Protein AF-A0A942MII8-F1 (afdb_monomer_lite)

pLDDT: mean 78.8, std 10.29, range [51.44, 93.5]

Radius of gyration: 21.47 Å; chains: 1; bounding box: 45×38×52 Å

Secondary structure (DSSP, 8-state):
-HHHHHHHHHHHHT---EETTEEPP--HHHHHHHHHHHHHHH-TT---------S-THHHHHHHHHHHHHHHHH----HHHHHHTPPTT-EEEETTEEEEEEEE-TTSPEEEEETTTEEEEE-GGGGGGEEE--SS----SS--

Sequence (144 aa):
MQSKIELLMKAFDNGCLIFKGQKMLDSNILRSNVTFFSELIVNESISRGIILHAGSKVVFFIATLLSAYSCLVQDTGTNKDLIKNLNVGDLVVYGKSRGVFEGLDEQGRAIIKQGGTLNCYVPHTAFYKITPYHGKATTLDGRG

Structure (mmCIF, N/CA/C/O backbone):
data_AF-A0A942MII8-F1
#
_entry.id   AF-A0A942MII8-F1
#
loop_
_atom_site.group_PDB
_atom_site.id
_atom_site.type_symbol
_atom_site.label_atom_id
_atom_site.label_alt_id
_atom_site.label_comp_id
_atom_site.label_asym_id
_atom_site.label_entity_id
_atom_site.label_seq_id
_atom_site.pdbx_PDB_ins_code
_atom_site.Cartn_x
_atom_site.Cartn_y
_atom_site.Cartn_z
_atom_site.occupancy
_atom_site.B_iso_or_equiv
_atom_site.auth_seq_id
_atom_site.auth_comp_id
_atom_site.auth_asym_id
_atom_site.auth_atom_id
_atom_site.pdbx_PDB_model_num
ATOM 1 N N . MET A 1 1 ? 10.087 16.491 -5.462 1.00 56.91 1 MET A N 1
ATOM 2 C CA . MET A 1 1 ? 9.925 15.730 -6.721 1.00 56.91 1 MET A CA 1
ATOM 3 C C . MET A 1 1 ? 11.188 14.942 -7.069 1.00 56.91 1 MET A C 1
ATOM 5 O O . MET A 1 1 ? 11.108 13.725 -7.151 1.00 56.91 1 MET A O 1
ATOM 9 N N . GLN A 1 2 ? 12.356 15.596 -7.129 1.00 61.12 2 GLN A N 1
ATOM 10 C CA . GLN A 1 2 ? 13.670 14.967 -7.374 1.00 61.12 2 GLN A CA 1
ATOM 11 C C . GLN A 1 2 ? 13.990 13.798 -6.418 1.00 61.12 2 GLN A C 1
ATOM 13 O O . GLN A 1 2 ? 14.354 12.717 -6.863 1.00 61.12 2 GLN A O 1
ATOM 18 N N . SER A 1 3 ? 13.674 13.955 -5.128 1.00 78.88 3 SER A N 1
ATOM 19 C CA . SER A 1 3 ? 13.844 12.903 -4.110 1.00 78.88 3 SER A CA 1
ATOM 20 C C . SER A 1 3 ? 13.069 11.596 -4.388 1.00 78.88 3 SER A C 1
ATOM 22 O O . SER A 1 3 ? 13.535 10.524 -4.009 1.00 78.88 3 SER A O 1
ATOM 24 N N . LYS A 1 4 ? 11.911 11.638 -5.067 1.00 80.31 4 LYS A N 1
ATOM 25 C CA . LYS A 1 4 ? 11.126 10.423 -5.377 1.00 80.31 4 LYS A CA 1
ATOM 26 C C . LYS A 1 4 ? 11.719 9.645 -6.554 1.00 80.31 4 LYS A C 1
ATOM 28 O O . LYS A 1 4 ? 11.744 8.419 -6.526 1.00 80.31 4 LYS A O 1
ATOM 33 N N . ILE A 1 5 ? 12.226 10.361 -7.558 1.00 83.38 5 ILE A N 1
ATOM 34 C CA . ILE A 1 5 ? 12.939 9.767 -8.697 1.00 83.38 5 ILE A CA 1
ATOM 35 C C . ILE A 1 5 ? 14.218 9.087 -8.199 1.00 83.38 5 ILE A C 1
ATOM 37 O O . ILE A 1 5 ? 14.485 7.945 -8.558 1.00 83.38 5 ILE A O 1
ATOM 41 N N . GLU A 1 6 ? 14.961 9.738 -7.302 1.00 85.31 6 GLU A N 1
ATOM 42 C CA . GLU A 1 6 ? 16.151 9.157 -6.669 1.00 85.31 6 GLU A CA 1
ATOM 43 C C . GLU A 1 6 ? 15.836 7.880 -5.877 1.00 85.31 6 GLU A C 1
ATOM 45 O O . GLU A 1 6 ? 16.597 6.917 -5.942 1.00 85.31 6 GLU A O 1
ATOM 50 N N . LEU A 1 7 ? 14.702 7.830 -5.170 1.00 84.50 7 LEU A N 1
ATOM 51 C CA . LEU A 1 7 ? 14.260 6.624 -4.462 1.00 84.50 7 LEU A CA 1
ATOM 52 C C . LEU A 1 7 ? 13.946 5.466 -5.417 1.00 84.50 7 LEU A C 1
ATOM 54 O O . LEU A 1 7 ? 14.370 4.341 -5.156 1.00 84.50 7 LEU A O 1
ATOM 58 N N . LEU A 1 8 ? 13.251 5.731 -6.528 1.00 83.25 8 LEU A N 1
ATOM 59 C CA . LEU A 1 8 ? 12.964 4.718 -7.551 1.00 83.25 8 LEU A CA 1
ATOM 60 C C . LEU A 1 8 ? 14.246 4.217 -8.227 1.00 83.25 8 LEU A C 1
ATOM 62 O O . LEU A 1 8 ? 14.431 3.010 -8.381 1.00 83.25 8 LEU A O 1
ATOM 66 N N . MET A 1 9 ? 15.167 5.128 -8.545 1.00 84.06 9 MET A N 1
ATOM 67 C CA . MET A 1 9 ? 16.487 4.787 -9.076 1.00 84.06 9 MET A CA 1
ATOM 68 C C . MET A 1 9 ? 17.288 3.925 -8.098 1.00 84.06 9 MET A C 1
ATOM 70 O O . MET A 1 9 ? 17.837 2.900 -8.484 1.00 84.06 9 MET A O 1
ATOM 74 N N . LYS A 1 10 ? 17.305 4.286 -6.811 1.00 84.81 10 LYS A N 1
ATOM 75 C CA . LYS A 1 10 ? 18.005 3.520 -5.774 1.00 84.81 10 LYS A CA 1
ATOM 76 C C . LYS A 1 10 ? 17.391 2.134 -5.562 1.00 84.81 10 LYS A C 1
ATOM 78 O O . LYS A 1 10 ? 18.118 1.176 -5.315 1.00 84.81 10 LYS A O 1
ATOM 83 N N . ALA A 1 11 ? 16.066 2.010 -5.653 1.00 79.75 11 ALA A N 1
ATOM 84 C CA . ALA A 1 11 ? 15.389 0.716 -5.595 1.00 79.75 11 ALA A CA 1
ATOM 85 C C . ALA A 1 11 ? 15.786 -0.181 -6.777 1.00 79.75 11 ALA A C 1
ATOM 87 O O . ALA A 1 11 ? 16.035 -1.369 -6.577 1.00 79.75 11 ALA A O 1
ATOM 88 N N . PHE A 1 12 ? 15.905 0.391 -7.979 1.00 81.56 12 PHE A N 1
ATOM 89 C CA . PHE A 1 12 ? 16.411 -0.320 -9.151 1.00 81.56 12 PHE A CA 1
ATOM 90 C C . PHE A 1 12 ? 17.878 -0.742 -8.984 1.00 81.56 12 PHE A C 1
ATOM 92 O O . PHE A 1 12 ? 18.198 -1.903 -9.224 1.00 81.56 12 PHE A O 1
ATOM 99 N N . ASP A 1 13 ? 18.741 0.157 -8.504 1.00 82.00 13 ASP A N 1
ATOM 100 C CA . ASP A 1 13 ? 20.180 -0.093 -8.323 1.00 82.00 13 ASP A CA 1
ATOM 101 C C . ASP A 1 13 ? 20.477 -1.175 -7.273 1.00 82.00 13 ASP A C 1
ATOM 103 O O . ASP A 1 13 ? 21.438 -1.932 -7.398 1.00 82.00 13 ASP A O 1
ATOM 107 N N . ASN A 1 14 ? 19.629 -1.287 -6.248 1.00 80.88 14 ASN A N 1
ATOM 108 C CA . ASN A 1 14 ? 19.710 -2.363 -5.258 1.00 80.88 14 ASN A CA 1
ATOM 109 C C . ASN A 1 14 ? 19.131 -3.695 -5.770 1.00 80.88 14 ASN A C 1
ATOM 111 O O . ASN A 1 14 ? 19.250 -4.723 -5.100 1.00 80.88 14 ASN A O 1
ATOM 115 N N . GLY A 1 15 ? 18.461 -3.675 -6.921 1.00 76.38 15 GLY A N 1
ATOM 116 C CA . GLY A 1 15 ? 17.845 -4.828 -7.552 1.00 76.38 15 GLY A CA 1
ATOM 117 C C . GLY A 1 15 ? 18.759 -5.519 -8.563 1.00 76.38 15 GLY A C 1
ATOM 118 O O . GLY A 1 15 ? 19.815 -5.040 -8.962 1.00 76.38 15 GLY A O 1
ATOM 119 N N . CYS A 1 16 ? 18.331 -6.695 -9.010 1.00 76.62 16 CYS A N 1
ATOM 120 C CA . CYS A 1 16 ? 18.967 -7.421 -10.100 1.00 76.62 16 CYS A CA 1
ATOM 121 C C . CYS A 1 16 ? 17.874 -7.973 -11.009 1.00 76.62 16 CYS A C 1
ATOM 123 O O . CYS A 1 16 ? 16.991 -8.697 -10.547 1.00 76.62 16 CYS A O 1
ATOM 125 N N . LEU A 1 17 ? 17.931 -7.647 -12.301 1.00 74.19 17 LEU A N 1
ATOM 126 C CA . LEU A 1 17 ? 16.969 -8.163 -13.265 1.00 74.19 17 LEU A CA 1
ATOM 127 C C . LEU A 1 17 ? 17.471 -9.492 -13.835 1.00 74.19 17 LEU A C 1
ATOM 129 O O . LEU A 1 17 ? 18.501 -9.553 -14.507 1.00 74.19 17 LEU A O 1
ATOM 133 N N . ILE A 1 18 ? 16.733 -10.565 -13.556 1.00 78.56 18 ILE A N 1
ATOM 134 C CA . ILE A 1 18 ? 17.018 -11.909 -14.062 1.00 78.56 18 ILE A CA 1
ATOM 135 C C . ILE A 1 18 ? 15.984 -12.237 -15.135 1.00 78.56 18 ILE A C 1
ATOM 137 O O . ILE A 1 18 ? 14.787 -12.291 -14.859 1.00 78.56 18 ILE A O 1
ATOM 141 N N . PHE A 1 19 ? 16.438 -12.487 -16.361 1.00 74.75 19 PHE A N 1
ATOM 142 C CA . PHE A 1 19 ? 15.579 -12.891 -17.468 1.00 74.75 19 PHE A CA 1
ATOM 143 C C . PHE A 1 19 ? 16.044 -14.236 -18.022 1.00 74.75 19 PHE A C 1
ATOM 145 O O . PHE A 1 19 ? 17.210 -14.408 -18.365 1.00 74.75 19 PHE A O 1
ATOM 152 N N . LYS A 1 20 ? 15.128 -15.213 -18.084 1.00 80.81 20 LYS A N 1
ATOM 153 C CA . LYS A 1 20 ? 15.418 -16.597 -18.514 1.00 80.81 20 LYS A CA 1
ATOM 154 C C . LYS A 1 20 ? 16.619 -17.229 -17.782 1.00 80.81 20 LYS A C 1
ATOM 156 O O . LYS A 1 20 ? 17.446 -17.896 -18.393 1.00 80.81 20 LYS A O 1
ATOM 161 N N . GLY A 1 21 ? 16.722 -16.995 -16.473 1.00 81.38 21 GLY A N 1
ATOM 162 C CA . GLY A 1 21 ? 17.797 -17.540 -15.634 1.00 81.38 21 GLY A CA 1
ATOM 163 C C . GLY A 1 21 ? 19.148 -16.833 -15.777 1.00 81.38 21 GLY A C 1
ATOM 164 O O . GLY A 1 21 ? 20.096 -17.211 -15.098 1.00 81.38 21 GLY A O 1
ATOM 165 N N . GLN A 1 22 ? 19.246 -15.795 -16.610 1.00 78.94 22 GLN A N 1
ATOM 166 C CA . GLN A 1 22 ? 20.459 -14.998 -16.756 1.00 78.94 22 GLN A CA 1
ATOM 167 C C . GLN A 1 22 ? 20.269 -13.617 -16.140 1.00 78.94 22 GLN A C 1
ATOM 169 O O . GLN A 1 22 ? 19.260 -12.948 -16.373 1.00 78.94 22 GLN A O 1
ATOM 174 N N . LYS A 1 23 ? 21.261 -13.178 -15.361 1.00 79.06 23 LYS A N 1
ATOM 175 C CA . LYS A 1 23 ? 21.346 -11.789 -14.913 1.00 79.06 23 LYS A CA 1
ATOM 176 C C . LYS A 1 23 ? 21.544 -10.911 -16.142 1.00 79.06 23 LYS A C 1
ATOM 178 O O . LYS A 1 23 ? 22.518 -11.083 -16.874 1.00 79.06 23 LYS A O 1
ATOM 183 N N . MET A 1 24 ? 20.636 -9.969 -16.359 1.00 72.12 24 MET A N 1
ATOM 184 C CA . MET A 1 24 ? 20.865 -8.935 -17.353 1.00 72.12 24 MET A CA 1
ATOM 185 C C . MET A 1 24 ? 21.989 -8.038 -16.841 1.00 72.12 24 MET A C 1
ATOM 187 O O . MET A 1 24 ? 21.900 -7.473 -15.751 1.00 72.12 24 MET A O 1
ATOM 191 N N . LEU A 1 25 ? 23.078 -7.971 -17.607 1.00 60.75 25 LEU A N 1
ATOM 192 C CA . LEU A 1 25 ? 24.160 -7.034 -17.343 1.00 60.75 25 LEU A CA 1
ATOM 193 C C . LEU A 1 25 ? 23.611 -5.616 -17.480 1.00 60.75 25 LEU A C 1
ATOM 195 O O . LEU A 1 25 ? 22.816 -5.338 -18.382 1.00 60.75 25 LEU A O 1
ATOM 199 N N . ASP A 1 26 ? 24.020 -4.772 -16.539 1.00 65.12 26 ASP A N 1
ATOM 200 C CA . ASP A 1 26 ? 23.599 -3.390 -16.346 1.00 65.12 26 ASP A CA 1
ATOM 201 C C . ASP A 1 26 ? 23.926 -2.560 -17.595 1.00 65.12 26 ASP A C 1
ATOM 203 O O . ASP A 1 26 ? 24.986 -1.956 -17.737 1.00 65.12 26 ASP A O 1
ATOM 207 N N . SER A 1 27 ? 23.061 -2.655 -18.601 1.00 65.62 27 SER A N 1
ATOM 208 C CA . SER A 1 27 ? 23.227 -1.910 -19.837 1.00 65.62 27 SER A CA 1
ATOM 209 C C . SER A 1 27 ? 22.741 -0.492 -19.584 1.00 65.62 27 SER A C 1
ATOM 211 O O . SER A 1 27 ? 21.648 -0.294 -19.054 1.00 65.62 27 SER A O 1
ATOM 213 N N . ASN A 1 28 ? 23.517 0.502 -20.017 1.00 71.31 28 ASN A N 1
ATOM 214 C CA . ASN A 1 28 ? 23.120 1.915 -19.981 1.00 71.31 28 ASN A CA 1
ATOM 215 C C . ASN A 1 28 ? 21.694 2.134 -20.524 1.00 71.31 28 ASN A C 1
ATOM 217 O O . ASN A 1 28 ? 20.977 3.007 -20.054 1.00 71.31 28 ASN A O 1
ATOM 221 N N . ILE A 1 29 ? 21.252 1.277 -21.452 1.00 71.62 29 ILE A N 1
ATOM 222 C CA . ILE A 1 29 ? 19.890 1.231 -21.990 1.00 71.62 29 ILE A CA 1
ATOM 223 C C . ILE A 1 29 ? 18.847 0.978 -20.890 1.00 71.62 29 ILE A C 1
ATOM 225 O O . ILE A 1 29 ? 17.839 1.681 -20.846 1.00 71.62 29 ILE A O 1
ATOM 229 N N . LEU A 1 30 ? 19.058 0.003 -20.000 1.00 76.38 30 LEU A N 1
ATOM 230 C CA . LEU A 1 30 ? 18.143 -0.277 -18.886 1.00 76.38 30 LEU A CA 1
ATOM 231 C C . LEU A 1 30 ? 18.044 0.934 -17.964 1.00 76.38 30 LEU A C 1
ATOM 233 O O . LEU A 1 30 ? 16.938 1.383 -17.673 1.00 76.38 30 LEU A O 1
ATOM 237 N N . ARG A 1 31 ? 19.189 1.509 -17.585 1.00 80.81 31 ARG A N 1
ATOM 238 C CA . ARG A 1 31 ? 19.244 2.699 -16.733 1.00 80.81 31 ARG A CA 1
ATOM 239 C C . ARG A 1 31 ? 18.521 3.890 -17.370 1.00 80.81 31 ARG A C 1
ATOM 241 O O . ARG A 1 31 ? 17.692 4.501 -16.706 1.00 80.81 31 ARG A O 1
ATOM 248 N N . SER A 1 32 ? 18.736 4.166 -18.659 1.00 80.50 32 SER A N 1
ATOM 249 C CA . SER A 1 32 ? 18.012 5.225 -19.380 1.00 80.50 32 SER A CA 1
ATOM 250 C C . SER A 1 32 ? 16.499 4.994 -19.410 1.00 80.50 32 SER A C 1
ATOM 252 O O . SER A 1 32 ? 15.735 5.942 -19.239 1.00 80.50 32 SER A O 1
ATOM 254 N N . ASN A 1 33 ? 16.050 3.745 -19.581 1.00 80.69 33 ASN A N 1
ATOM 255 C CA . ASN A 1 33 ? 14.624 3.417 -19.516 1.00 80.69 33 ASN A CA 1
ATOM 256 C C . ASN A 1 33 ? 14.064 3.650 -18.107 1.00 80.69 33 ASN A C 1
ATOM 258 O O . ASN A 1 33 ? 13.002 4.246 -17.967 1.00 80.69 33 ASN A O 1
ATOM 262 N N . VAL A 1 34 ? 14.773 3.225 -17.060 1.00 83.00 34 VAL A N 1
ATOM 263 C CA . VAL A 1 34 ? 14.344 3.411 -15.664 1.00 83.00 34 VAL A CA 1
ATOM 264 C C . VAL A 1 34 ? 14.227 4.889 -15.308 1.00 83.00 34 VAL A C 1
ATOM 266 O O . VAL A 1 34 ? 13.230 5.282 -14.702 1.00 83.00 34 VAL A O 1
ATOM 269 N N . THR A 1 35 ? 15.196 5.715 -15.711 1.00 86.31 35 THR A N 1
ATOM 270 C CA . THR A 1 35 ? 15.130 7.171 -15.522 1.00 86.31 35 THR A CA 1
ATOM 271 C C . THR A 1 35 ? 13.901 7.751 -16.217 1.00 86.31 35 THR A C 1
ATOM 273 O O . THR A 1 35 ? 13.100 8.414 -15.563 1.00 86.31 35 THR A O 1
ATOM 276 N N . PHE A 1 36 ? 13.688 7.415 -17.494 1.00 84.44 36 PHE A N 1
ATOM 277 C CA . PHE A 1 36 ? 12.524 7.870 -18.255 1.00 84.44 36 PHE A CA 1
ATOM 278 C C . PHE A 1 36 ? 11.194 7.469 -17.597 1.00 84.44 36 PHE A C 1
ATOM 280 O O . PHE A 1 36 ? 10.307 8.303 -17.429 1.00 84.44 36 PHE A O 1
ATOM 287 N N . PHE A 1 37 ? 11.049 6.209 -17.173 1.00 84.06 37 PHE A N 1
ATOM 288 C CA . PHE A 1 37 ? 9.841 5.748 -16.482 1.00 84.06 37 PHE A CA 1
ATOM 289 C C . PHE A 1 37 ? 9.642 6.442 -15.138 1.00 84.06 37 PHE A C 1
ATOM 291 O O . PHE A 1 37 ? 8.517 6.794 -14.794 1.00 84.06 37 PHE A O 1
ATOM 298 N N . SER A 1 38 ? 10.717 6.658 -14.383 1.00 85.44 38 SER A N 1
ATOM 299 C CA . SER A 1 38 ? 10.646 7.334 -13.086 1.00 85.44 38 SER A CA 1
ATOM 300 C C . SER A 1 38 ? 10.191 8.784 -13.244 1.00 85.44 38 SER A C 1
ATOM 302 O O . SER A 1 38 ? 9.357 9.253 -12.474 1.00 85.44 38 SER A O 1
ATOM 304 N N . GLU A 1 39 ? 10.686 9.480 -14.268 1.00 85.94 39 GLU A N 1
ATOM 305 C CA . GLU A 1 39 ? 10.235 10.826 -14.622 1.00 85.94 39 GLU A CA 1
ATOM 306 C C . GLU A 1 39 ? 8.770 10.833 -15.061 1.00 85.94 39 GLU A C 1
ATOM 308 O O . GLU A 1 39 ? 8.001 11.645 -14.557 1.00 85.94 39 GLU A O 1
ATOM 313 N N . LEU A 1 40 ? 8.357 9.899 -15.925 1.00 83.88 40 LEU A N 1
ATOM 314 C CA . LEU A 1 40 ? 6.970 9.781 -16.384 1.00 83.88 40 LEU A CA 1
ATOM 315 C C . LEU A 1 40 ? 5.989 9.536 -15.224 1.00 83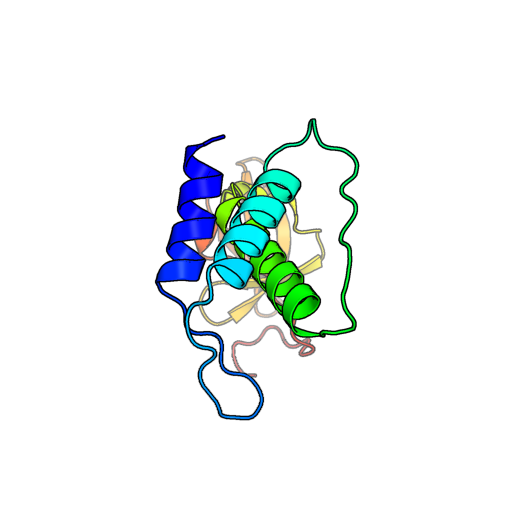.88 40 LEU A C 1
ATOM 317 O O . LEU A 1 40 ? 4.906 10.105 -15.201 1.00 83.88 40 LEU A O 1
ATOM 321 N N . ILE A 1 41 ? 6.365 8.690 -14.262 1.00 81.06 41 ILE A N 1
ATOM 322 C CA . ILE A 1 41 ? 5.515 8.321 -13.120 1.00 81.06 41 ILE A CA 1
ATOM 323 C C . ILE A 1 41 ? 5.415 9.454 -12.090 1.00 81.06 41 ILE A C 1
ATOM 325 O O . ILE A 1 41 ? 4.369 9.641 -11.474 1.00 81.06 41 ILE A O 1
ATOM 329 N N . VAL A 1 42 ? 6.512 10.171 -11.839 1.00 81.38 42 VAL A N 1
ATOM 330 C CA . VAL A 1 42 ? 6.571 11.190 -10.778 1.00 81.38 42 VAL A CA 1
ATOM 331 C C . VAL A 1 42 ? 6.103 12.561 -11.272 1.00 81.38 42 VAL A C 1
ATOM 333 O O . VAL A 1 42 ? 5.670 13.386 -10.467 1.00 81.38 42 VAL A O 1
ATOM 336 N N . ASN A 1 43 ? 6.222 12.837 -12.570 1.00 80.31 43 ASN A N 1
ATOM 337 C CA . ASN A 1 43 ? 5.969 14.154 -13.130 1.00 80.31 43 ASN A CA 1
ATOM 338 C C . ASN A 1 43 ? 4.553 14.258 -13.706 1.00 80.31 43 ASN A C 1
ATOM 340 O O . ASN A 1 43 ? 4.323 13.966 -14.875 1.00 80.31 43 ASN A O 1
ATOM 344 N N . GLU A 1 44 ? 3.616 14.755 -12.897 1.00 65.81 44 GLU A N 1
ATOM 345 C CA . GLU A 1 44 ? 2.204 14.939 -13.277 1.00 65.81 44 GLU A CA 1
ATOM 346 C C . GLU A 1 44 ? 2.010 15.850 -14.507 1.00 65.81 44 GLU A C 1
ATOM 348 O O . GLU A 1 44 ? 0.996 15.760 -15.199 1.00 65.81 44 GLU A O 1
ATOM 353 N N . SER A 1 45 ? 2.992 16.705 -14.824 1.00 66.12 45 SER A N 1
ATOM 354 C CA . SER A 1 45 ? 2.967 17.567 -16.016 1.00 66.12 45 SER A CA 1
ATOM 355 C C . SER A 1 45 ? 3.235 16.817 -17.330 1.00 66.12 45 SER A C 1
ATOM 357 O O . SER A 1 45 ? 2.847 17.285 -18.405 1.00 66.12 45 SER A O 1
ATOM 359 N N . ILE A 1 46 ? 3.856 15.633 -17.269 1.00 65.12 46 ILE A N 1
ATOM 360 C CA . ILE A 1 46 ? 4.145 14.797 -18.436 1.00 65.12 46 ILE A CA 1
ATOM 361 C C . ILE A 1 46 ? 2.953 13.861 -18.657 1.00 65.12 46 ILE A C 1
ATOM 363 O O . ILE A 1 46 ? 2.950 12.705 -18.253 1.00 65.12 46 ILE A O 1
ATOM 367 N N . SER A 1 47 ? 1.908 14.361 -19.323 1.00 55.69 47 SER A N 1
ATOM 368 C CA . SER A 1 47 ? 0.677 13.576 -19.528 1.00 55.69 47 SER A CA 1
ATOM 369 C C . SER A 1 47 ? 0.825 12.405 -20.513 1.00 55.69 47 SER A C 1
ATOM 371 O O . SER A 1 47 ? -0.053 11.543 -20.566 1.00 55.69 47 SER A O 1
ATOM 373 N N . ARG A 1 48 ? 1.883 12.378 -21.345 1.00 57.59 48 ARG A N 1
ATOM 374 C CA . ARG A 1 48 ? 2.075 11.379 -22.415 1.00 57.59 48 ARG A CA 1
ATOM 375 C C . ARG A 1 48 ? 3.560 11.134 -22.686 1.00 57.59 48 ARG A C 1
ATOM 377 O O . ARG A 1 48 ? 4.303 12.077 -22.939 1.00 57.59 48 ARG A O 1
ATOM 384 N N . GLY A 1 49 ? 3.960 9.864 -22.707 1.00 62.91 49 GLY A N 1
ATOM 385 C CA . GLY A 1 49 ? 5.283 9.412 -23.140 1.00 62.91 49 GLY A CA 1
ATOM 386 C C . GLY A 1 49 ? 5.157 8.381 -24.260 1.00 62.91 49 GLY A C 1
ATOM 387 O O . GLY A 1 49 ? 4.273 7.527 -24.216 1.00 62.91 49 GLY A O 1
ATOM 388 N N . ILE A 1 50 ? 6.021 8.460 -25.274 1.00 58.66 50 ILE A N 1
ATOM 389 C CA . ILE A 1 50 ? 6.093 7.461 -26.349 1.00 58.66 50 ILE A CA 1
ATOM 390 C C . ILE A 1 50 ? 7.245 6.516 -26.032 1.00 58.66 50 ILE A C 1
ATOM 392 O O . ILE A 1 50 ? 8.396 6.936 -25.944 1.00 58.66 50 ILE A O 1
ATOM 396 N N . ILE A 1 51 ? 6.933 5.231 -25.888 1.00 63.94 51 ILE A N 1
ATOM 397 C CA . ILE A 1 51 ? 7.927 4.179 -25.683 1.00 63.94 51 ILE A CA 1
ATOM 398 C C . ILE A 1 51 ? 8.124 3.469 -27.018 1.00 63.94 51 ILE A C 1
ATOM 400 O O . ILE A 1 51 ? 7.247 2.743 -27.487 1.00 63.94 51 ILE A O 1
ATOM 404 N N . LEU A 1 52 ? 9.284 3.671 -27.639 1.00 57.88 52 LEU A N 1
ATOM 405 C CA . LEU A 1 52 ? 9.654 2.969 -28.865 1.00 57.88 52 LEU A CA 1
ATOM 406 C C . LEU A 1 52 ? 10.169 1.570 -28.501 1.00 57.88 52 LEU A C 1
ATOM 408 O O . LEU A 1 52 ? 11.329 1.368 -28.151 1.00 57.88 52 LEU A O 1
ATOM 412 N N . HIS A 1 53 ? 9.263 0.595 -28.527 1.00 60.41 53 HIS A N 1
ATOM 413 C CA . HIS A 1 53 ? 9.543 -0.784 -28.144 1.00 60.41 53 HIS A CA 1
ATOM 414 C C . HIS A 1 53 ? 10.131 -1.577 -29.322 1.00 60.41 53 HIS A C 1
ATOM 416 O O . HIS A 1 53 ? 9.411 -1.976 -30.234 1.00 60.41 53 HIS A O 1
ATOM 422 N N . ALA A 1 54 ? 11.428 -1.891 -29.271 1.00 56.28 54 ALA A N 1
ATOM 423 C CA . ALA A 1 54 ? 12.140 -2.677 -30.292 1.00 56.28 54 ALA A CA 1
ATOM 424 C C . ALA A 1 54 ? 11.785 -4.190 -30.317 1.00 56.28 54 ALA A C 1
ATOM 426 O O . ALA A 1 54 ? 12.597 -5.020 -30.709 1.00 56.28 54 ALA A O 1
ATOM 427 N N . GLY A 1 55 ? 10.594 -4.582 -29.852 1.00 63.50 55 GLY A N 1
ATOM 428 C CA . GLY A 1 55 ? 10.160 -5.987 -29.757 1.00 63.50 55 GLY A CA 1
ATOM 429 C C . GLY A 1 55 ? 10.555 -6.710 -28.457 1.00 63.50 55 GLY A C 1
ATOM 430 O O . GLY A 1 55 ? 10.281 -7.900 -28.314 1.00 63.50 55 GLY A O 1
ATOM 431 N N . SER A 1 56 ? 11.156 -6.016 -27.482 1.00 70.56 56 SER A N 1
ATOM 432 C CA . SER A 1 56 ? 11.659 -6.619 -26.238 1.00 70.56 56 SER A CA 1
ATOM 433 C C . SER A 1 56 ? 10.736 -6.445 -25.025 1.00 70.56 56 SER A C 1
ATOM 435 O O . SER A 1 56 ? 10.613 -5.351 -24.475 1.00 70.56 56 SER A O 1
ATOM 437 N N . LYS A 1 57 ? 10.222 -7.566 -24.494 1.00 75.38 57 LYS A N 1
ATOM 438 C CA . LYS A 1 57 ? 9.393 -7.626 -23.265 1.00 75.38 57 LYS A CA 1
ATOM 439 C C . LYS A 1 57 ? 10.053 -7.016 -22.018 1.00 75.38 57 LYS A C 1
ATOM 441 O O . LYS A 1 57 ? 9.366 -6.731 -21.043 1.00 75.38 57 LYS A O 1
ATOM 446 N N . VAL A 1 58 ? 11.370 -6.814 -22.038 1.00 75.81 58 VAL A N 1
ATOM 447 C CA . VAL A 1 58 ? 12.146 -6.271 -20.915 1.00 75.81 58 VAL A CA 1
ATOM 448 C C . VAL A 1 58 ? 11.654 -4.883 -20.502 1.00 75.81 58 VAL A C 1
ATOM 450 O O . VAL A 1 58 ? 11.510 -4.621 -19.312 1.00 75.81 58 VAL A O 1
ATOM 453 N N . VAL A 1 59 ? 11.316 -4.025 -21.469 1.00 76.69 59 VAL A N 1
ATOM 454 C CA . VAL A 1 59 ? 10.820 -2.664 -21.196 1.00 76.69 59 VAL A CA 1
ATOM 455 C C . VAL A 1 59 ? 9.496 -2.708 -20.428 1.00 76.69 59 VAL A C 1
ATOM 457 O O . VAL A 1 59 ? 9.306 -1.962 -19.472 1.00 76.69 59 VAL A O 1
ATOM 460 N N . PHE A 1 60 ? 8.611 -3.642 -20.787 1.00 79.12 60 PHE A N 1
ATOM 461 C CA . PHE A 1 60 ? 7.337 -3.842 -20.098 1.00 79.12 60 PHE A CA 1
ATOM 462 C C . PHE A 1 60 ? 7.523 -4.329 -18.653 1.00 79.12 60 PHE A C 1
ATOM 464 O O . PHE A 1 60 ? 6.828 -3.863 -17.750 1.00 79.12 60 PHE A O 1
ATOM 471 N N . PHE A 1 61 ? 8.477 -5.233 -18.410 1.00 79.44 61 PHE A N 1
ATOM 472 C CA . PHE A 1 61 ? 8.776 -5.698 -17.053 1.00 79.44 61 PHE A CA 1
ATOM 473 C C . PHE A 1 61 ? 9.321 -4.579 -16.170 1.00 79.44 61 PHE A C 1
ATOM 475 O O . PHE A 1 61 ? 8.893 -4.452 -15.026 1.00 79.44 61 PHE A O 1
ATOM 482 N N . ILE A 1 62 ? 10.212 -3.743 -16.708 1.00 80.19 62 ILE A N 1
ATOM 483 C CA . ILE A 1 62 ? 10.758 -2.585 -15.990 1.00 80.19 62 ILE A CA 1
ATOM 484 C C . ILE A 1 62 ? 9.652 -1.591 -15.659 1.00 80.19 62 ILE A C 1
ATOM 486 O O . ILE A 1 62 ? 9.544 -1.182 -14.508 1.00 80.19 62 ILE A O 1
ATOM 490 N N . ALA A 1 63 ? 8.807 -1.251 -16.637 1.00 81.38 63 ALA A N 1
ATOM 491 C CA . ALA A 1 63 ? 7.676 -0.355 -16.425 1.00 81.38 63 ALA A CA 1
ATOM 492 C C . ALA A 1 63 ? 6.763 -0.876 -15.307 1.00 81.38 63 ALA A C 1
ATOM 494 O O . ALA A 1 63 ? 6.490 -0.163 -14.349 1.00 81.38 63 ALA A O 1
ATOM 495 N N . THR A 1 64 ? 6.369 -2.150 -15.388 1.00 82.56 64 THR A N 1
ATOM 496 C CA . THR A 1 64 ? 5.498 -2.796 -14.395 1.00 82.56 64 THR A CA 1
ATOM 497 C C . THR A 1 64 ? 6.116 -2.771 -12.997 1.00 82.56 64 THR A C 1
ATOM 499 O O . THR A 1 64 ? 5.446 -2.425 -12.024 1.00 82.56 64 THR A O 1
ATOM 502 N N . LEU A 1 65 ? 7.402 -3.117 -12.892 1.00 81.44 65 LEU A N 1
ATOM 503 C CA . LEU A 1 65 ? 8.121 -3.143 -11.624 1.00 81.44 65 LEU A CA 1
ATOM 504 C C . LEU A 1 65 ? 8.227 -1.738 -11.023 1.00 81.44 65 LEU A C 1
ATOM 506 O O . LEU A 1 65 ? 7.891 -1.551 -9.857 1.00 81.44 65 LEU A O 1
ATOM 510 N N . LEU A 1 66 ? 8.622 -0.742 -11.818 1.00 84.00 66 LEU A N 1
ATOM 511 C CA . LEU A 1 66 ? 8.713 0.644 -11.360 1.00 84.00 66 LEU A CA 1
ATOM 512 C C . LEU A 1 66 ? 7.354 1.211 -10.957 1.00 84.00 66 LEU A C 1
ATOM 514 O O . LEU A 1 66 ? 7.280 1.897 -9.944 1.00 84.00 66 LEU A O 1
ATOM 518 N N . SER A 1 67 ? 6.278 0.885 -11.676 1.00 83.00 67 SER A N 1
ATOM 519 C CA . SER A 1 67 ? 4.922 1.264 -11.275 1.00 83.00 67 SER A CA 1
ATOM 520 C C . SER A 1 67 ? 4.549 0.664 -9.918 1.00 83.00 67 SER A C 1
ATOM 522 O O . SER A 1 67 ? 4.103 1.399 -9.040 1.00 83.00 67 SER A O 1
ATOM 524 N N . ALA A 1 68 ? 4.806 -0.627 -9.688 1.00 83.06 68 ALA A N 1
ATOM 525 C CA . ALA A 1 68 ? 4.538 -1.259 -8.394 1.00 83.06 68 ALA A CA 1
ATOM 526 C C . ALA A 1 68 ? 5.356 -0.624 -7.253 1.00 83.06 68 ALA A C 1
ATOM 528 O O . ALA A 1 68 ? 4.808 -0.304 -6.198 1.00 83.06 68 ALA A O 1
ATOM 529 N N . TYR A 1 69 ? 6.651 -0.376 -7.477 1.00 81.00 69 TYR A N 1
ATOM 530 C CA . TYR A 1 69 ? 7.496 0.335 -6.514 1.00 81.00 69 TYR A CA 1
ATOM 531 C C . TYR A 1 69 ? 7.028 1.769 -6.278 1.00 81.00 69 TYR A C 1
ATOM 533 O O . TYR A 1 69 ? 7.090 2.255 -5.152 1.00 81.00 69 TYR A O 1
ATOM 541 N N . SER A 1 70 ? 6.539 2.448 -7.313 1.00 83.00 70 SER A N 1
ATOM 542 C CA . SER A 1 70 ? 6.035 3.809 -7.178 1.00 83.00 70 SER A CA 1
ATOM 543 C C . SER A 1 70 ? 4.811 3.871 -6.284 1.00 83.00 70 SER A C 1
ATOM 545 O O . SER A 1 70 ? 4.743 4.782 -5.472 1.00 83.00 70 SER A O 1
ATOM 547 N N . CYS A 1 71 ? 3.923 2.873 -6.330 1.00 81.12 71 CYS A N 1
ATOM 548 C CA . CYS A 1 71 ? 2.811 2.791 -5.391 1.00 81.12 71 CYS A CA 1
ATOM 549 C C . CYS A 1 71 ? 3.315 2.736 -3.947 1.00 81.12 71 CYS A C 1
ATOM 551 O O . CYS A 1 71 ? 2.779 3.440 -3.110 1.00 81.12 71 CYS A O 1
ATOM 553 N N . LEU A 1 72 ? 4.382 1.979 -3.666 1.00 76.56 72 LEU A N 1
ATOM 554 C CA . LEU A 1 72 ? 4.965 1.891 -2.321 1.00 76.56 72 LEU A CA 1
ATOM 555 C C . LEU A 1 72 ? 5.667 3.186 -1.891 1.00 76.56 72 LEU A C 1
ATOM 557 O O . LEU A 1 72 ? 5.556 3.601 -0.745 1.00 76.56 72 LEU A O 1
ATOM 561 N N . VAL A 1 73 ? 6.410 3.827 -2.798 1.00 76.38 73 VAL A N 1
ATOM 562 C CA . VAL A 1 73 ? 7.160 5.065 -2.505 1.00 76.38 73 VAL A CA 1
ATOM 563 C C . VAL A 1 73 ? 6.235 6.280 -2.410 1.00 76.38 73 VAL A C 1
ATOM 565 O O . VAL A 1 73 ? 6.535 7.244 -1.705 1.00 76.38 73 VAL A O 1
ATOM 568 N N . GLN A 1 74 ? 5.130 6.266 -3.153 1.00 72.44 74 GLN A N 1
ATOM 569 C CA . GLN A 1 74 ? 4.118 7.316 -3.138 1.00 72.44 74 GLN A CA 1
ATOM 570 C C . GLN A 1 74 ? 3.017 7.064 -2.110 1.00 72.44 74 GLN A C 1
ATOM 572 O O . GLN A 1 74 ? 2.205 7.965 -1.910 1.00 72.44 74 GLN A O 1
ATOM 577 N N . ASP A 1 75 ? 2.999 5.901 -1.452 1.00 69.06 75 ASP A N 1
ATOM 578 C CA . ASP A 1 75 ? 2.067 5.625 -0.368 1.00 69.06 75 ASP A CA 1
ATOM 579 C C . ASP A 1 75 ? 2.362 6.559 0.812 1.00 69.06 75 ASP A C 1
ATOM 581 O O . ASP A 1 75 ? 3.235 6.329 1.648 1.00 69.06 75 ASP A O 1
ATOM 585 N N . THR A 1 76 ? 1.644 7.678 0.844 1.00 63.00 76 THR A N 1
ATOM 586 C CA . THR A 1 76 ? 1.588 8.592 1.985 1.00 63.00 76 THR A CA 1
ATOM 587 C C . THR A 1 76 ? 0.458 8.216 2.938 1.00 63.00 76 THR A C 1
ATOM 589 O O . THR A 1 76 ? 0.103 9.023 3.798 1.00 63.00 76 THR A O 1
ATOM 592 N N . GLY A 1 77 ? -0.154 7.041 2.760 1.00 60.47 77 GLY A N 1
ATOM 593 C CA . GLY A 1 77 ? -1.273 6.568 3.552 1.00 60.47 77 GLY A CA 1
ATOM 594 C C . GLY A 1 77 ? -0.902 6.502 5.025 1.00 60.47 77 GLY A C 1
ATOM 595 O O . GLY A 1 77 ? -0.033 5.744 5.455 1.00 60.47 77 GLY A O 1
ATOM 596 N N . THR A 1 78 ? -1.580 7.303 5.836 1.00 63.50 78 THR A N 1
ATOM 597 C CA . THR A 1 78 ? -1.481 7.186 7.287 1.00 63.50 78 THR A CA 1
ATOM 598 C C . THR A 1 78 ? -2.364 6.022 7.739 1.00 63.50 78 THR A C 1
ATOM 600 O O . THR A 1 78 ? -3.381 5.728 7.115 1.00 63.50 78 THR A O 1
ATOM 603 N N . ASN A 1 79 ? -2.104 5.428 8.907 1.00 65.25 79 ASN A N 1
ATOM 604 C CA . ASN A 1 79 ? -3.031 4.442 9.501 1.00 65.25 79 ASN A CA 1
ATOM 605 C C . ASN A 1 79 ? -4.471 4.981 9.660 1.00 65.25 79 ASN A C 1
ATOM 607 O O . ASN A 1 79 ? -5.428 4.216 9.721 1.00 65.25 79 ASN A O 1
ATOM 611 N N . LYS A 1 80 ? -4.631 6.311 9.714 1.00 64.38 80 LYS A N 1
ATOM 612 C CA . LYS A 1 80 ? -5.935 6.987 9.677 1.00 64.38 80 LYS A CA 1
ATOM 613 C C . LYS A 1 80 ? -6.633 6.863 8.324 1.00 64.38 80 LYS A C 1
ATOM 615 O O . LYS A 1 80 ? -7.852 6.756 8.297 1.00 64.38 80 LYS A O 1
ATOM 620 N N . ASP A 1 81 ? -5.887 6.877 7.228 1.00 71.38 81 ASP A N 1
ATOM 621 C CA . ASP A 1 81 ? -6.433 6.766 5.876 1.00 71.38 81 ASP A CA 1
ATOM 622 C C . ASP A 1 81 ? -6.854 5.325 5.577 1.00 71.38 81 ASP A C 1
ATOM 624 O O . ASP A 1 81 ? -7.869 5.111 4.923 1.00 71.38 81 ASP A O 1
ATOM 628 N N . LEU A 1 82 ? -6.177 4.338 6.177 1.00 74.44 82 LEU A N 1
ATOM 629 C CA . LEU A 1 82 ? -6.601 2.939 6.126 1.00 74.44 82 LEU A CA 1
ATOM 630 C C . LEU A 1 82 ? -8.000 2.749 6.731 1.00 74.44 82 LEU A C 1
ATOM 632 O O . LEU A 1 82 ? -8.853 2.139 6.097 1.00 74.44 82 LEU A O 1
ATOM 636 N N . ILE A 1 83 ? -8.270 3.325 7.909 1.00 81.62 83 ILE A N 1
ATOM 637 C CA . ILE A 1 83 ? -9.601 3.244 8.538 1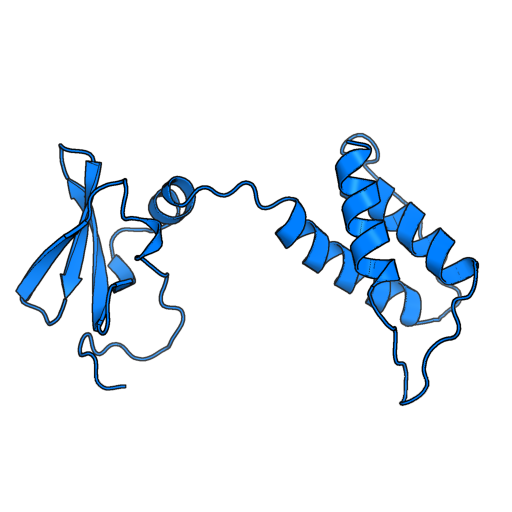.00 81.62 83 ILE A CA 1
ATOM 638 C C . ILE A 1 83 ? -10.667 4.005 7.746 1.00 81.62 83 ILE A C 1
ATOM 640 O O . ILE A 1 83 ? -11.801 3.547 7.675 1.00 81.62 83 ILE A O 1
ATOM 644 N N . LYS A 1 84 ? -10.320 5.133 7.114 1.00 78.69 84 LYS A N 1
ATOM 645 C CA . LYS A 1 84 ? -11.256 5.869 6.244 1.00 78.69 84 LYS A CA 1
ATOM 646 C C . LYS A 1 84 ? -11.657 5.089 4.992 1.00 78.69 84 LYS A C 1
ATOM 648 O O . LYS A 1 84 ? -12.725 5.349 4.452 1.00 78.69 84 LYS A O 1
ATOM 653 N N . ASN A 1 85 ? -10.805 4.176 4.531 1.00 83.12 85 ASN A N 1
ATOM 654 C CA . ASN A 1 85 ? -11.070 3.346 3.359 1.00 83.12 85 ASN A CA 1
ATOM 655 C C . ASN A 1 85 ? -11.884 2.082 3.684 1.00 83.12 85 ASN A C 1
ATOM 657 O O . ASN A 1 85 ? -12.269 1.371 2.759 1.00 83.12 85 ASN A O 1
ATOM 661 N N . LEU A 1 86 ? -12.135 1.791 4.966 1.00 88.00 86 LEU A N 1
ATOM 662 C CA . LEU A 1 86 ? -12.995 0.685 5.381 1.00 88.00 86 LEU A CA 1
ATOM 663 C C . LEU A 1 86 ? -14.462 1.112 5.364 1.00 88.00 86 LEU A C 1
ATOM 665 O O . LEU A 1 86 ? -14.833 2.150 5.915 1.00 88.00 86 LEU A O 1
ATOM 669 N N . ASN A 1 87 ? -15.307 0.262 4.798 1.00 89.62 87 ASN A N 1
ATOM 670 C CA . ASN A 1 87 ? -16.752 0.382 4.887 1.00 89.62 87 ASN A CA 1
ATOM 671 C C . ASN A 1 87 ? -17.277 -0.402 6.090 1.00 89.62 87 ASN A C 1
ATOM 673 O O . ASN A 1 87 ? -16.711 -1.414 6.507 1.00 89.62 87 ASN A O 1
ATOM 677 N N . VAL A 1 88 ? -18.404 0.048 6.642 1.00 91.38 88 VAL A N 1
ATOM 678 C CA . VAL A 1 88 ? -19.125 -0.719 7.664 1.00 91.38 88 VAL A CA 1
ATOM 679 C C . VAL A 1 88 ? -19.492 -2.088 7.086 1.00 91.38 88 VAL A C 1
ATOM 681 O O . VAL A 1 88 ? -20.098 -2.170 6.020 1.00 91.38 88 VAL A O 1
ATOM 684 N N . GLY A 1 89 ? -19.129 -3.155 7.797 1.00 88.62 89 GLY A N 1
ATOM 685 C CA . GLY A 1 89 ? -19.291 -4.537 7.344 1.00 88.62 89 GLY A CA 1
ATOM 686 C C . GLY A 1 89 ? -18.016 -5.175 6.789 1.00 88.62 89 GLY A C 1
ATOM 687 O O . GLY A 1 89 ? -17.979 -6.400 6.656 1.00 88.62 89 GLY A O 1
ATOM 688 N N . ASP A 1 90 ? -16.962 -4.397 6.522 1.00 90.12 90 ASP A N 1
ATOM 689 C CA . ASP A 1 90 ? -15.691 -4.948 6.055 1.00 90.12 90 ASP A CA 1
ATOM 690 C C . ASP A 1 90 ? -15.060 -5.855 7.117 1.00 90.12 90 ASP A C 1
ATOM 692 O O . ASP A 1 90 ? -15.050 -5.561 8.319 1.00 90.12 90 ASP A O 1
ATOM 696 N N . LEU A 1 91 ? -14.504 -6.978 6.660 1.00 90.19 91 LEU A N 1
ATOM 697 C CA . LEU A 1 91 ? -13.754 -7.884 7.519 1.00 90.19 91 LEU A CA 1
ATOM 698 C C . LEU A 1 91 ? -12.358 -7.322 7.770 1.00 90.19 91 LEU A C 1
ATOM 700 O O . LEU A 1 91 ? -11.632 -6.939 6.851 1.00 90.19 91 LEU A O 1
ATOM 704 N N . VAL A 1 92 ? -11.956 -7.336 9.033 1.00 90.88 92 VAL A N 1
ATOM 705 C CA . VAL A 1 92 ? -10.643 -6.889 9.487 1.00 90.88 92 VAL A CA 1
ATOM 706 C C . VAL A 1 92 ? -10.034 -7.909 10.437 1.00 90.88 92 VAL A C 1
ATOM 708 O O . VAL A 1 92 ? -10.724 -8.677 11.105 1.00 90.88 92 VAL A O 1
ATOM 711 N N . VAL A 1 93 ? -8.713 -7.911 10.525 1.00 89.38 93 VAL A N 1
ATOM 712 C CA . VAL A 1 93 ? -7.956 -8.615 11.554 1.00 89.38 93 VAL A CA 1
ATOM 713 C C . VAL A 1 93 ? -7.527 -7.594 12.597 1.00 89.38 93 VAL A C 1
ATOM 715 O O . VAL A 1 93 ? -6.949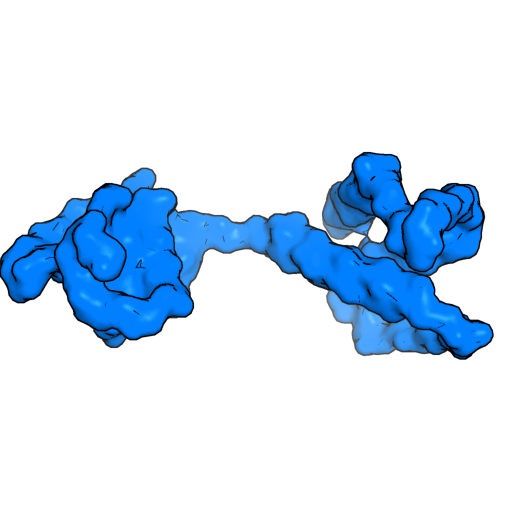 -6.560 12.263 1.00 89.38 93 VAL A O 1
ATOM 718 N N . TYR A 1 94 ? -7.804 -7.893 13.863 1.00 88.25 94 TYR A N 1
ATOM 719 C CA . TYR A 1 94 ? -7.345 -7.096 14.995 1.00 88.25 94 TYR A CA 1
ATOM 720 C C . TYR A 1 94 ? -6.871 -8.024 16.115 1.00 88.25 94 TYR A C 1
ATOM 722 O O . TYR A 1 94 ? -7.613 -8.876 16.608 1.00 88.25 94 TYR A O 1
ATOM 730 N N . GLY A 1 95 ? -5.601 -7.895 16.504 1.00 84.81 95 GLY A N 1
ATOM 731 C CA . GLY A 1 95 ? -4.967 -8.831 17.433 1.00 84.81 95 GLY A CA 1
ATOM 732 C C . GLY A 1 95 ? -4.743 -10.207 16.795 1.00 84.81 95 GLY A C 1
ATOM 733 O O . GLY A 1 95 ? -3.951 -10.328 15.866 1.00 84.81 95 GLY A O 1
ATOM 734 N N . LYS A 1 96 ? -5.404 -11.250 17.317 1.00 82.12 96 LYS A N 1
ATOM 735 C CA . LYS A 1 96 ? -5.289 -12.648 16.837 1.00 82.12 96 LYS A CA 1
ATOM 736 C C . LYS A 1 96 ? -6.598 -13.197 16.252 1.00 82.12 96 LYS A C 1
ATOM 738 O O . LYS A 1 96 ? -6.731 -14.403 16.062 1.00 82.12 96 LYS A O 1
ATOM 743 N N . SER A 1 97 ? -7.572 -12.328 16.013 1.00 84.31 97 SER A N 1
ATOM 744 C CA . SER A 1 97 ? -8.929 -12.695 15.610 1.00 84.31 97 SER A CA 1
ATOM 745 C C . SER A 1 97 ? -9.420 -11.808 14.474 1.00 84.31 97 SER A C 1
ATOM 747 O O . SER A 1 97 ? -9.034 -10.642 14.336 1.00 84.31 97 SER A O 1
ATOM 749 N N . ARG A 1 98 ? -10.294 -12.393 13.655 1.00 87.81 98 ARG A N 1
ATOM 750 C CA . ARG A 1 98 ? -11.071 -11.679 12.645 1.00 87.81 98 ARG A CA 1
ATOM 751 C C . ARG A 1 98 ? -12.238 -10.967 13.323 1.00 87.81 98 ARG A C 1
ATOM 753 O O . ARG A 1 98 ? -12.744 -11.406 14.355 1.00 87.81 98 ARG A O 1
ATOM 760 N N . GLY A 1 99 ? -12.652 -9.854 12.748 1.00 89.69 99 GLY A N 1
ATOM 761 C CA . GLY A 1 99 ? -13.788 -9.080 13.208 1.00 89.69 99 GLY A CA 1
ATOM 762 C C . GLY A 1 99 ? -14.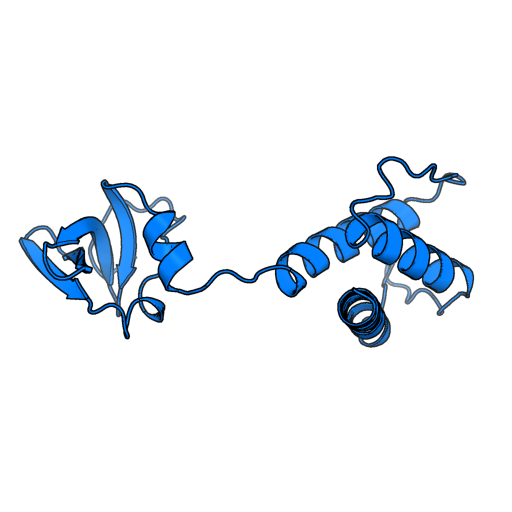420 -8.303 12.069 1.00 89.69 99 GLY A C 1
ATOM 763 O O . GLY A 1 99 ? -13.850 -8.191 10.987 1.00 89.69 99 GLY A O 1
AT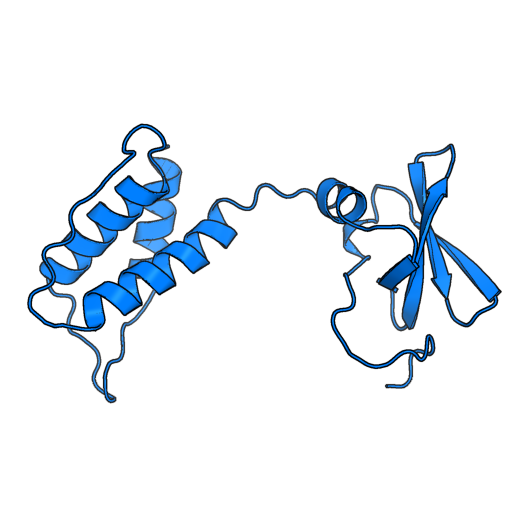OM 764 N N . VAL A 1 100 ? -15.604 -7.774 12.333 1.00 91.69 100 VAL A N 1
ATOM 765 C CA . VAL A 1 100 ? -16.326 -6.894 11.415 1.00 91.69 100 VAL A CA 1
ATOM 766 C C . VAL A 1 100 ? -16.114 -5.458 11.868 1.00 91.69 100 VAL A C 1
ATOM 768 O O . VAL A 1 100 ? -16.283 -5.158 13.051 1.00 91.69 100 VAL A O 1
ATOM 771 N N . PHE A 1 101 ? -15.730 -4.579 10.948 1.00 93.25 101 PHE A N 1
ATOM 772 C CA . PHE A 1 101 ? -15.654 -3.149 11.214 1.00 93.25 101 PHE A CA 1
ATOM 773 C C . PHE A 1 101 ? -17.068 -2.552 11.258 1.00 93.25 101 PHE A C 1
ATOM 775 O O . PHE A 1 101 ? -17.810 -2.625 10.281 1.00 93.25 101 PHE A O 1
ATOM 782 N N . GLU A 1 102 ? -17.451 -1.964 12.392 1.00 93.50 102 GLU A N 1
ATOM 783 C CA . GLU A 1 102 ? -18.778 -1.356 12.597 1.00 93.50 102 GLU A CA 1
ATOM 784 C C . GLU A 1 102 ? -18.759 0.179 12.471 1.00 93.50 102 GLU A C 1
ATOM 786 O O . GLU A 1 102 ? -19.782 0.831 12.662 1.00 93.50 102 GLU A O 1
ATOM 791 N N . GLY A 1 103 ? -17.613 0.766 12.114 1.00 92.06 103 GLY A N 1
ATOM 792 C CA . GLY A 1 103 ? -17.449 2.209 11.952 1.00 92.06 103 GLY A CA 1
ATOM 793 C C . GLY A 1 103 ? -16.668 2.864 13.091 1.00 92.06 103 GLY A C 1
ATOM 794 O O . GLY A 1 103 ? -15.864 2.229 13.780 1.00 92.06 103 GLY A O 1
ATOM 795 N N . LEU A 1 104 ? -16.881 4.169 13.256 1.00 92.31 104 LEU A N 1
ATOM 796 C CA . LEU A 1 104 ? -16.254 4.994 14.286 1.00 92.31 104 LEU A CA 1
ATOM 797 C C . LEU A 1 104 ? -17.302 5.427 15.316 1.00 92.31 104 LEU A C 1
ATOM 799 O O . LEU A 1 104 ? -18.425 5.759 14.945 1.00 92.31 104 LEU A O 1
ATOM 803 N N . ASP A 1 105 ? -16.930 5.451 16.594 1.00 91.31 105 ASP A N 1
ATOM 804 C CA . ASP A 1 105 ? -17.767 6.038 17.642 1.00 91.31 105 ASP A CA 1
ATOM 805 C C . ASP A 1 105 ? -17.659 7.575 17.690 1.00 91.31 105 ASP A C 1
ATOM 807 O O . ASP A 1 105 ? -16.857 8.191 16.984 1.00 91.31 105 ASP A O 1
ATOM 811 N N . GLU A 1 106 ? -18.441 8.208 18.570 1.00 89.62 106 GLU A N 1
ATOM 812 C CA . GLU A 1 106 ? -18.450 9.669 18.771 1.00 89.62 106 GLU A CA 1
ATOM 813 C C . GLU A 1 106 ? -17.086 10.242 19.199 1.00 89.62 106 GLU A C 1
ATOM 815 O O . GLU A 1 106 ? -16.819 11.430 19.029 1.00 89.62 106 GLU A O 1
ATOM 820 N N . GLN A 1 107 ? -16.203 9.401 19.742 1.00 86.62 107 GLN A N 1
ATOM 821 C CA . GLN A 1 107 ? -14.857 9.762 20.190 1.00 86.62 107 GLN A CA 1
ATOM 822 C C . GLN A 1 107 ? -13.797 9.483 19.106 1.00 86.62 107 GLN A C 1
ATOM 824 O O . GLN A 1 107 ? -12.602 9.681 19.338 1.00 86.62 107 GLN A O 1
ATOM 829 N N . GLY A 1 108 ? -14.212 9.017 17.922 1.00 86.75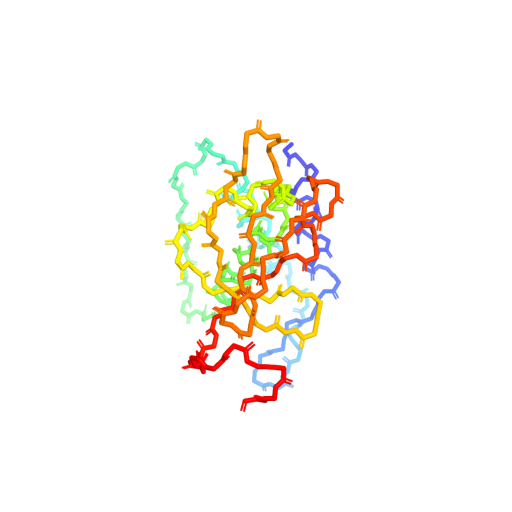 108 GLY A N 1
ATOM 830 C CA . GLY A 1 108 ? -13.336 8.671 16.805 1.00 86.75 108 GLY A CA 1
ATOM 831 C C . GLY A 1 108 ? -12.568 7.358 16.994 1.00 86.75 108 GLY A C 1
ATOM 832 O O . GLY A 1 108 ? -11.521 7.169 16.370 1.00 86.75 108 GLY A O 1
ATOM 833 N N . ARG A 1 109 ? -13.038 6.457 17.863 1.00 91.31 109 ARG A N 1
ATOM 834 C CA . ARG A 1 109 ? -12.481 5.109 18.050 1.00 91.31 109 ARG A CA 1
ATOM 835 C C . ARG A 1 109 ? -13.127 4.145 17.063 1.00 91.31 109 ARG A C 1
ATOM 837 O O . ARG A 1 109 ? -14.334 4.186 16.854 1.00 91.31 109 ARG A O 1
ATOM 844 N N . ALA A 1 110 ? -12.329 3.253 16.487 1.00 91.69 110 ALA A N 1
ATOM 845 C CA . ALA A 1 110 ? -12.824 2.208 15.596 1.00 91.69 110 ALA A CA 1
ATOM 846 C C . ALA A 1 110 ? -13.517 1.107 16.398 1.00 91.69 110 ALA A C 1
ATOM 848 O O . ALA A 1 110 ? -12.952 0.609 17.374 1.00 91.69 110 ALA A O 1
ATOM 849 N N . ILE A 1 111 ? -14.721 0.729 15.973 1.00 93.50 111 ILE A N 1
ATOM 850 C CA . ILE A 1 111 ? -15.511 -0.345 16.570 1.00 93.50 111 ILE A CA 1
ATOM 851 C C . ILE A 1 111 ? -15.297 -1.609 15.738 1.00 93.50 111 ILE A C 1
ATOM 853 O O . ILE A 1 111 ? -15.555 -1.623 14.533 1.00 93.50 111 ILE A O 1
ATOM 857 N N . ILE A 1 112 ? -14.806 -2.670 16.376 1.00 92.50 112 ILE A N 1
ATOM 858 C CA . ILE A 1 112 ? -14.577 -3.968 15.736 1.00 92.50 112 ILE A CA 1
ATOM 859 C C . ILE A 1 112 ? -15.321 -5.041 16.513 1.00 92.50 112 ILE A C 1
ATOM 861 O O . ILE A 1 112 ? -15.028 -5.275 17.686 1.00 92.50 112 ILE A O 1
ATOM 865 N N . LYS A 1 113 ? -16.238 -5.735 15.847 1.00 91.19 113 LYS A N 1
ATOM 866 C CA . LYS A 1 113 ? -17.000 -6.835 16.430 1.00 91.19 113 LYS A CA 1
ATOM 867 C C . LYS A 1 113 ? -16.305 -8.167 16.186 1.00 91.19 113 LYS A C 1
ATOM 869 O O . LYS A 1 113 ? -16.188 -8.611 15.046 1.00 91.19 113 LYS A O 1
ATOM 874 N N . GLN A 1 114 ? -15.845 -8.814 17.253 1.00 87.12 114 GLN A N 1
ATOM 875 C CA . GLN A 1 114 ? -15.138 -10.097 17.224 1.00 87.12 114 GLN A CA 1
ATOM 876 C C . GLN A 1 114 ? -15.973 -11.201 17.884 1.00 87.12 114 GLN A C 1
ATOM 878 O O . GLN A 1 114 ? -16.705 -10.956 18.843 1.00 87.12 114 GLN A O 1
ATOM 883 N N . GLY A 1 115 ? -15.878 -12.434 17.372 1.00 75.88 115 GLY A N 1
ATOM 884 C CA . GLY A 1 115 ? -16.538 -13.600 17.981 1.00 75.88 115 GLY A CA 1
ATOM 885 C C . GLY A 1 115 ? -18.070 -13.508 18.100 1.00 75.88 115 GLY A C 1
ATOM 886 O O . GLY A 1 115 ? -18.657 -14.204 18.919 1.00 75.88 115 GLY A O 1
ATOM 887 N N . GLY A 1 116 ? -18.720 -12.637 17.320 1.00 67.81 116 GLY A N 1
ATOM 888 C CA . GLY A 1 116 ? -20.179 -12.470 17.278 1.00 67.81 116 GLY A CA 1
ATOM 889 C C . GLY A 1 116 ? -20.782 -11.544 18.343 1.00 67.81 116 GLY A C 1
ATOM 890 O O . GLY A 1 116 ? -21.849 -10.984 18.099 1.00 67.81 116 GLY A O 1
ATOM 891 N N . THR A 1 117 ? -20.113 -11.319 19.476 1.00 69.00 117 THR A N 1
ATOM 892 C CA . THR A 1 117 ? -20.670 -10.541 20.606 1.00 69.00 117 THR A CA 1
ATOM 893 C C . THR A 1 117 ? -19.715 -9.529 21.234 1.00 69.00 117 THR A C 1
ATOM 895 O O . THR A 1 117 ? -20.181 -8.644 21.950 1.00 69.00 117 THR A O 1
ATOM 898 N N . LEU A 1 118 ? -18.405 -9.615 20.989 1.00 80.19 118 LEU A N 1
ATOM 899 C CA . LEU A 1 118 ? -17.435 -8.738 21.640 1.00 80.19 118 LEU A CA 1
ATOM 900 C C . LEU A 1 118 ? -17.157 -7.500 20.783 1.00 80.19 118 LEU A C 1
ATOM 902 O O . LEU A 1 118 ? -16.550 -7.614 19.719 1.00 80.19 118 LEU A O 1
ATOM 906 N N . ASN A 1 119 ? -17.532 -6.321 21.279 1.00 85.75 119 ASN A N 1
ATOM 907 C CA . ASN A 1 119 ? -17.169 -5.049 20.657 1.00 85.75 119 ASN A CA 1
ATOM 908 C C . ASN A 1 119 ? -15.841 -4.541 21.229 1.00 85.75 119 ASN A C 1
ATOM 910 O O . ASN A 1 119 ? -15.725 -4.229 22.415 1.00 85.75 119 ASN A O 1
ATOM 914 N N . CYS A 1 120 ? -14.828 -4.454 20.372 1.00 89.31 120 CYS A N 1
ATOM 915 C CA . CYS A 1 120 ? -13.539 -3.857 20.681 1.00 89.31 120 CYS A CA 1
ATOM 916 C C . CYS A 1 120 ? -13.503 -2.408 20.197 1.00 89.31 120 CYS A C 1
ATOM 918 O O . CYS A 1 120 ? -13.745 -2.135 19.023 1.00 89.31 120 CYS A O 1
ATOM 920 N N . TYR A 1 121 ? -13.133 -1.495 21.094 1.00 92.12 121 TYR A N 1
ATOM 921 C CA . TYR A 1 121 ? -12.945 -0.080 20.785 1.00 92.12 121 TYR A CA 1
ATOM 922 C C . TYR A 1 121 ? -11.454 0.212 20.650 1.00 92.12 121 TYR A C 1
ATOM 924 O O . TYR A 1 121 ? -10.698 0.112 21.619 1.00 92.12 121 TYR A O 1
ATOM 932 N N . VAL A 1 122 ? -11.019 0.559 19.443 1.00 90.19 122 VAL A N 1
ATOM 933 C CA . VAL A 1 122 ? -9.611 0.808 19.131 1.00 90.19 122 VAL A CA 1
ATOM 934 C C . VAL A 1 122 ? -9.377 2.316 19.041 1.00 90.19 122 VAL A C 1
ATOM 936 O O . VAL A 1 122 ? -9.993 2.975 18.202 1.00 90.19 122 VAL A O 1
ATOM 939 N N . PRO A 1 123 ? -8.505 2.904 19.880 1.00 90.44 123 PRO A N 1
ATOM 940 C CA . PRO A 1 123 ? -8.196 4.326 19.797 1.00 90.44 123 PRO A CA 1
ATOM 941 C C . PRO A 1 123 ? -7.413 4.647 18.521 1.00 90.44 123 PRO A C 1
ATOM 943 O O . PRO A 1 123 ? -6.690 3.797 18.000 1.00 90.44 123 PRO A O 1
ATOM 946 N N . HIS A 1 124 ? -7.480 5.902 18.064 1.00 87.56 124 HIS A N 1
ATOM 947 C CA . HIS A 1 124 ? -6.804 6.339 16.834 1.00 87.56 124 HIS A CA 1
ATOM 948 C C . HIS A 1 124 ? -5.299 6.019 16.822 1.00 87.56 124 HIS A C 1
ATOM 950 O O . HIS A 1 124 ? -4.722 5.728 15.775 1.00 87.56 124 HIS A O 1
ATOM 956 N N . THR A 1 125 ? -4.657 6.068 17.992 1.00 87.31 125 THR A N 1
ATOM 957 C CA . THR A 1 125 ? -3.227 5.785 18.159 1.00 87.31 125 THR A CA 1
ATOM 958 C C . THR A 1 125 ? -2.882 4.328 17.868 1.00 87.31 125 THR A C 1
ATOM 960 O O . THR A 1 125 ? -1.723 4.031 17.609 1.00 87.31 125 THR A O 1
ATOM 963 N N . ALA A 1 126 ? -3.866 3.426 17.883 1.00 87.56 126 ALA A N 1
ATOM 964 C CA . ALA A 1 126 ? -3.707 1.991 17.683 1.00 87.56 126 ALA A CA 1
ATOM 965 C C . ALA A 1 126 ? -4.289 1.483 16.351 1.00 87.56 126 ALA A C 1
ATOM 967 O O . ALA A 1 126 ? -4.330 0.273 16.139 1.00 87.56 126 ALA A O 1
ATOM 968 N N . PHE A 1 127 ? -4.695 2.368 15.434 1.00 89.56 127 PHE A N 1
ATOM 969 C CA . PHE A 1 127 ? -5.247 1.972 14.128 1.00 89.56 127 PHE A CA 1
ATOM 970 C C . PHE A 1 127 ? -4.297 1.115 13.288 1.00 89.56 127 PHE A C 1
ATOM 972 O O . PHE A 1 127 ? -4.755 0.252 12.552 1.00 89.56 127 PHE A O 1
ATOM 979 N N . TYR A 1 128 ? -2.983 1.262 13.471 1.00 84.31 128 TYR A N 1
ATOM 980 C CA . TYR A 1 128 ? -1.972 0.420 12.818 1.00 84.31 128 TYR A CA 1
ATOM 981 C C . TYR A 1 128 ? -2.096 -1.080 13.140 1.00 84.31 128 TYR A C 1
ATOM 983 O O . TYR A 1 128 ? -1.469 -1.906 12.486 1.00 84.31 128 TYR A O 1
ATOM 991 N N . LYS A 1 129 ? -2.865 -1.447 14.175 1.00 88.25 129 LYS A N 1
ATOM 992 C CA . LYS A 1 129 ? -3.130 -2.842 14.559 1.00 88.25 129 LYS A CA 1
ATOM 993 C C . LYS A 1 129 ? -4.313 -3.461 13.813 1.00 88.25 129 LYS A C 1
ATOM 995 O O . LYS A 1 129 ? -4.611 -4.631 14.043 1.00 88.25 129 LYS A O 1
ATOM 1000 N N . ILE A 1 130 ? -5.017 -2.673 13.004 1.00 89.25 130 ILE A N 1
ATOM 1001 C CA . ILE A 1 130 ? -6.173 -3.100 12.223 1.00 89.25 130 ILE A CA 1
ATOM 1002 C C . ILE A 1 130 ? -5.684 -3.366 10.805 1.00 89.25 130 ILE A C 1
ATOM 1004 O O . ILE A 1 130 ? -5.091 -2.496 10.171 1.00 89.25 130 ILE A O 1
ATOM 1008 N N . THR A 1 131 ? -5.914 -4.574 10.307 1.00 88.88 131 THR A N 1
ATOM 1009 C CA . THR A 1 131 ? -5.508 -4.972 8.955 1.00 88.88 131 THR A CA 1
ATOM 1010 C C . THR A 1 131 ? -6.732 -5.438 8.175 1.00 88.88 131 THR A C 1
ATOM 1012 O O . THR A 1 131 ? -7.463 -6.281 8.692 1.00 88.88 131 THR A O 1
ATOM 1015 N N . PRO A 1 132 ? -6.985 -4.944 6.951 1.00 88.25 132 PRO A N 1
ATOM 1016 C CA . PRO A 1 132 ? -8.092 -5.431 6.136 1.00 88.25 132 PRO A CA 1
ATOM 1017 C C . PRO A 1 132 ? -7.939 -6.931 5.856 1.00 88.25 132 PRO A C 1
ATOM 1019 O O . PRO A 1 132 ? -6.845 -7.414 5.553 1.00 88.25 132 PRO A O 1
ATOM 1022 N N . TYR A 1 133 ? -9.028 -7.686 5.977 1.00 86.44 133 TYR A N 1
ATOM 1023 C CA . TYR A 1 133 ? -9.031 -9.118 5.708 1.00 86.44 133 TYR A CA 1
ATOM 1024 C C . TYR A 1 133 ? -9.526 -9.386 4.284 1.00 86.44 133 TYR A C 1
ATOM 1026 O O . TYR A 1 133 ? -10.707 -9.249 3.985 1.00 86.44 133 TYR A O 1
ATOM 1034 N N . HIS A 1 134 ? -8.618 -9.824 3.411 1.00 82.25 134 HIS A N 1
ATOM 1035 C CA . HIS A 1 134 ? -8.919 -10.157 2.010 1.00 82.25 134 HIS A CA 1
ATOM 1036 C C . HIS A 1 134 ? -9.110 -11.664 1.758 1.00 82.25 134 HIS A C 1
ATOM 1038 O O . HIS A 1 134 ? -9.095 -12.119 0.614 1.00 82.25 134 HIS A O 1
ATOM 1044 N N . GLY A 1 135 ? -9.232 -12.467 2.818 1.00 79.38 135 GLY A N 1
ATOM 1045 C CA . GLY A 1 135 ? -9.469 -13.905 2.699 1.00 79.38 135 GLY A CA 1
ATOM 1046 C C . GLY A 1 135 ? -10.940 -14.246 2.442 1.00 79.38 135 GLY A C 1
ATOM 1047 O O . GLY A 1 135 ? -11.817 -13.391 2.480 1.00 79.38 135 GLY A O 1
ATOM 1048 N N . LYS A 1 136 ? -11.217 -15.530 2.185 1.00 77.50 136 LYS A N 1
ATOM 1049 C CA . LYS A 1 136 ? -12.579 -16.030 1.908 1.00 77.50 136 LYS A CA 1
ATOM 1050 C C . LYS A 1 136 ? -13.301 -16.595 3.129 1.00 77.50 136 LYS A C 1
ATOM 1052 O O . LYS A 1 136 ? -14.475 -16.938 3.028 1.00 77.50 136 LYS A O 1
ATOM 1057 N N . ALA A 1 137 ? -12.605 -16.767 4.249 1.00 70.69 137 ALA A N 1
ATOM 1058 C CA . ALA A 1 137 ? -13.201 -17.391 5.416 1.00 70.69 137 ALA A CA 1
ATOM 1059 C C . ALA A 1 137 ? -14.064 -16.375 6.172 1.00 70.69 137 ALA A C 1
ATOM 1061 O O . ALA A 1 137 ? -13.614 -15.284 6.515 1.00 70.69 137 ALA A O 1
ATOM 1062 N N . THR A 1 138 ? -15.316 -16.753 6.404 1.00 68.06 138 THR A N 1
ATOM 1063 C CA . THR A 1 138 ? -16.354 -15.917 7.020 1.00 68.06 138 THR A CA 1
ATOM 1064 C C . THR A 1 138 ? -16.440 -16.094 8.533 1.00 68.06 138 THR A C 1
ATOM 1066 O O . THR A 1 138 ? -17.141 -15.343 9.208 1.00 68.06 138 THR A O 1
ATOM 1069 N N . THR A 1 139 ? -15.733 -17.080 9.084 1.00 69.62 139 THR A N 1
ATOM 1070 C CA . THR A 1 139 ? -15.666 -17.319 10.520 1.00 69.62 139 THR A CA 1
ATOM 1071 C C . THR A 1 139 ? -14.848 -16.226 11.207 1.00 69.62 139 THR A C 1
ATOM 1073 O O . THR A 1 139 ? -13.757 -15.859 10.779 1.00 69.62 139 THR A O 1
ATOM 1076 N N . LEU A 1 140 ? -15.406 -15.667 12.283 1.00 69.12 140 LEU A N 1
ATOM 1077 C CA . LEU A 1 140 ? -14.793 -14.583 13.062 1.00 69.12 140 LEU A CA 1
ATOM 1078 C C . LEU A 1 140 ? -13.919 -15.102 14.215 1.00 69.12 140 LEU A C 1
ATOM 1080 O O . LEU A 1 140 ? -13.459 -14.327 15.053 1.00 69.12 140 LEU A O 1
ATOM 1084 N N . ASP A 1 141 ? -13.705 -16.412 14.299 1.00 65.81 141 ASP A N 1
ATOM 1085 C CA . ASP A 1 141 ? -12.819 -17.008 15.284 1.00 65.81 141 ASP A CA 1
ATOM 1086 C C . ASP A 1 141 ? -11.352 -16.918 14.830 1.00 65.81 141 ASP A C 1
ATOM 1088 O O . ASP A 1 141 ? -11.017 -16.754 13.655 1.00 65.81 141 ASP A O 1
ATOM 1092 N N . GLY A 1 142 ? -10.434 -16.977 15.794 1.00 58.12 142 GLY A N 1
ATOM 1093 C CA . GLY A 1 142 ? -8.989 -16.993 15.530 1.00 58.12 142 GLY A CA 1
ATOM 1094 C C . GLY A 1 142 ? -8.476 -18.334 14.992 1.00 58.12 142 GLY A C 1
ATOM 1095 O O . GLY A 1 142 ? -7.269 -18.564 14.990 1.00 58.12 142 GLY A O 1
ATOM 1096 N N . ARG A 1 143 ? -9.370 -19.251 14.605 1.00 56.78 143 ARG A N 1
ATOM 1097 C CA . ARG A 1 143 ? -9.047 -20.577 14.075 1.00 56.78 143 ARG A CA 1
ATOM 1098 C C . ARG A 1 143 ? -9.465 -20.588 12.609 1.00 56.78 143 ARG A C 1
ATOM 1100 O O . ARG A 1 143 ? -10.623 -20.330 12.333 1.00 56.78 143 ARG A O 1
ATOM 1107 N N . GLY A 1 144 ? -8.487 -20.775 11.718 1.00 51.44 144 GLY A N 1
ATOM 1108 C CA . GLY A 1 144 ? -8.583 -20.592 10.259 1.00 51.44 144 GLY A CA 1
ATOM 1109 C C . GLY A 1 144 ? -9.948 -20.886 9.657 1.00 51.44 144 GLY A C 1
ATOM 1110 O O . GLY A 1 144 ? -10.383 -22.047 9.777 1.00 51.44 144 GLY A O 1
#

Foldseek 3Di:
DVVQLVVLLVVVVVDWDADPNDTDDPDVVLSVLSSVLSCCLPPPVCPDDDDPDPPDCVSVVSNVVSVVVSCVSVPPDDLVNVLVPDDQQFWKDADLWIWTFRHADPQRWTWTHAPNHDTDTHDPVRSVRIGGDPDDDPHGGSPD